Protein AF-A0A5C7BA45-F1 (afdb_monomer_lite)

Structure (mmCIF, N/CA/C/O backbone):
data_AF-A0A5C7BA45-F1
#
_entry.id   AF-A0A5C7BA45-F1
#
loop_
_atom_site.group_PDB
_atom_site.id
_atom_site.type_symbol
_atom_site.label_atom_id
_atom_site.label_alt_id
_atom_site.label_comp_id
_atom_site.label_asym_id
_atom_site.label_entity_id
_atom_site.label_seq_id
_atom_site.pdbx_PDB_ins_code
_atom_site.Cartn_x
_atom_site.Cartn_y
_atom_site.Cartn_z
_atom_site.occupancy
_atom_site.B_iso_or_equiv
_atom_site.auth_seq_id
_atom_site.auth_comp_id
_atom_site.auth_asym_id
_atom_site.auth_atom_id
_atom_site.pdbx_PDB_model_num
ATOM 1 N N . MET A 1 1 ? -32.190 -12.750 51.512 1.00 37.41 1 MET A N 1
ATOM 2 C CA . MET A 1 1 ? -32.906 -12.800 50.221 1.00 37.41 1 MET A CA 1
ATOM 3 C C . MET A 1 1 ? -31.869 -12.531 49.151 1.00 37.41 1 MET A C 1
ATOM 5 O O . MET A 1 1 ? -31.365 -11.421 49.069 1.00 37.41 1 MET A O 1
ATOM 9 N N . GLU A 1 2 ? -31.439 -13.580 48.462 1.00 43.25 2 GLU A N 1
ATOM 10 C CA . GLU A 1 2 ? -30.352 -13.529 47.485 1.00 43.25 2 GLU A CA 1
ATOM 11 C C . GLU A 1 2 ? -30.901 -12.942 46.181 1.00 43.25 2 GLU A C 1
ATOM 13 O O . GLU A 1 2 ? -31.827 -13.493 45.582 1.00 43.25 2 GLU A O 1
ATOM 18 N N . GLN A 1 3 ? -30.406 -11.765 45.798 1.00 43.06 3 GLN A N 1
ATOM 19 C CA . GLN A 1 3 ? -30.753 -11.101 44.544 1.00 43.06 3 GLN A CA 1
ATOM 20 C C . GLN A 1 3 ? -30.242 -11.976 43.392 1.00 43.06 3 GLN A C 1
ATOM 22 O O . GLN A 1 3 ? -29.067 -11.925 43.037 1.00 43.06 3 GLN A O 1
ATOM 27 N N . LYS A 1 4 ? -31.115 -12.815 42.821 1.00 46.50 4 LYS A N 1
ATOM 28 C CA . LYS A 1 4 ? -30.847 -13.487 41.547 1.00 46.50 4 LYS A CA 1
ATOM 29 C C . LYS A 1 4 ? -30.730 -12.409 40.473 1.00 46.50 4 LYS A C 1
ATOM 31 O O . LYS A 1 4 ? -31.738 -11.878 40.015 1.00 46.50 4 LYS A O 1
ATOM 36 N N . GLU A 1 5 ? -29.497 -12.100 40.092 1.00 50.47 5 GLU A N 1
ATOM 37 C CA . GLU A 1 5 ? -29.149 -11.268 38.946 1.00 50.47 5 GLU A CA 1
ATOM 38 C C . GLU A 1 5 ? -29.894 -11.787 37.704 1.00 50.47 5 GLU A C 1
ATOM 40 O O . GLU A 1 5 ? -29.577 -12.839 37.141 1.00 50.47 5 GLU A O 1
ATOM 45 N N . ASN A 1 6 ? -30.961 -11.088 37.314 1.00 55.94 6 ASN A N 1
ATOM 46 C CA . ASN A 1 6 ? -31.754 -11.417 36.139 1.00 55.94 6 ASN A CA 1
ATOM 47 C C . ASN A 1 6 ? -30.962 -10.997 34.895 1.00 55.94 6 ASN A C 1
ATOM 49 O O . ASN A 1 6 ? -31.105 -9.880 34.397 1.00 55.94 6 ASN A O 1
ATOM 53 N N . LYS A 1 7 ? -30.073 -11.883 34.429 1.00 53.34 7 LYS A N 1
ATOM 54 C CA . LYS A 1 7 ? -29.343 -11.685 33.176 1.00 53.34 7 LYS A CA 1
ATOM 55 C C . LYS A 1 7 ? -30.334 -11.653 32.005 1.00 53.34 7 LYS A C 1
ATOM 57 O O . LYS A 1 7 ? -31.098 -12.604 31.833 1.00 53.34 7 LYS A O 1
ATOM 62 N N . PRO A 1 8 ? -30.310 -10.609 31.164 1.00 53.03 8 PRO A N 1
ATOM 63 C CA . PRO A 1 8 ? -31.281 -10.444 30.091 1.00 53.03 8 PRO A CA 1
ATOM 64 C C . PRO A 1 8 ? -31.196 -11.572 29.042 1.00 53.03 8 PRO A C 1
ATOM 66 O O . PRO A 1 8 ? -30.120 -11.992 28.612 1.00 53.03 8 PRO A O 1
ATOM 69 N N . ASN A 1 9 ? -32.370 -12.045 28.610 1.00 54.34 9 ASN A N 1
ATOM 70 C CA . ASN A 1 9 ? -32.615 -13.252 27.799 1.00 54.34 9 ASN A CA 1
ATOM 71 C C . ASN A 1 9 ? -31.978 -13.230 26.381 1.00 54.34 9 ASN A C 1
ATOM 73 O O . ASN A 1 9 ? -31.913 -14.253 25.703 1.00 54.34 9 ASN A O 1
ATOM 77 N N . TYR A 1 10 ? -31.424 -12.104 25.917 1.00 54.66 10 TYR A N 1
ATOM 78 C CA . TYR A 1 10 ? -30.796 -12.019 24.587 1.00 54.66 10 TYR A CA 1
ATOM 79 C C . TYR A 1 10 ? -29.460 -12.781 24.466 1.00 54.66 10 TYR A C 1
ATOM 81 O O . TYR A 1 10 ? -28.944 -12.956 23.362 1.00 54.66 10 TYR A O 1
ATOM 89 N N . LEU A 1 11 ? -28.884 -13.245 25.580 1.00 54.19 11 LEU A N 1
ATOM 90 C CA . LEU A 1 11 ? -27.634 -14.018 25.593 1.00 54.19 11 LEU A CA 1
ATOM 91 C C . LEU A 1 11 ? -27.830 -15.502 25.234 1.00 54.19 11 LEU A C 1
ATOM 93 O O . LEU A 1 11 ? -26.852 -16.200 24.972 1.00 54.19 11 LEU A O 1
ATOM 97 N N . THR A 1 12 ? -29.072 -15.989 25.209 1.00 56.56 12 THR A N 1
ATOM 98 C CA . THR A 1 12 ? -29.381 -17.429 25.176 1.00 56.56 12 THR A CA 1
ATOM 99 C C . THR A 1 12 ? -29.429 -18.040 23.769 1.00 56.56 12 THR A C 1
ATOM 101 O O . THR A 1 12 ? -29.374 -19.260 23.642 1.00 56.56 12 THR A O 1
ATOM 104 N N . SER A 1 13 ? -29.490 -17.235 22.699 1.00 57.16 13 SER A N 1
ATOM 105 C CA . SER A 1 13 ? -29.654 -17.731 21.316 1.00 57.16 13 SER A CA 1
ATOM 106 C C . SER A 1 13 ? -28.484 -17.438 20.372 1.00 57.16 13 SER A C 1
ATOM 108 O O . SER A 1 13 ? -28.478 -17.911 19.234 1.00 5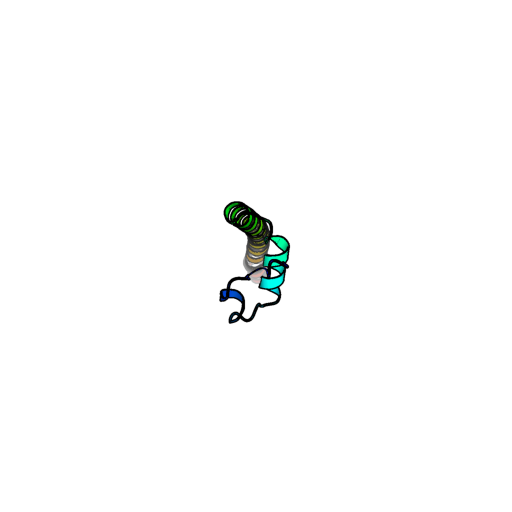7.16 13 SER A O 1
ATOM 110 N N . ILE A 1 14 ? -27.465 -16.694 20.812 1.00 60.75 14 ILE A N 1
ATOM 111 C CA . ILE A 1 14 ? -26.363 -16.296 19.935 1.00 60.75 14 ILE A CA 1
ATOM 112 C C . ILE A 1 14 ? -25.140 -17.170 20.196 1.00 60.75 14 ILE A C 1
ATOM 114 O O . ILE A 1 14 ? -24.488 -17.064 21.232 1.00 60.75 14 ILE A O 1
ATOM 118 N N . LYS A 1 15 ? -24.781 -18.008 19.218 1.00 57.47 15 LYS A N 1
ATOM 119 C CA . LYS A 1 15 ? -23.521 -18.764 19.215 1.00 57.47 15 LYS A CA 1
ATOM 120 C C . LYS A 1 15 ? -22.353 -17.766 19.269 1.00 57.47 15 LYS A C 1
ATOM 122 O O . LYS A 1 15 ? -21.988 -17.157 18.263 1.00 57.47 15 LYS A O 1
ATOM 127 N N . LEU A 1 16 ? -21.795 -17.538 20.456 1.00 61.78 16 LEU A N 1
ATOM 128 C CA . LEU A 1 16 ? -20.689 -16.603 20.646 1.00 61.78 16 LEU A CA 1
ATOM 129 C C . LEU A 1 16 ? -19.412 -17.191 20.032 1.00 61.78 16 LEU A C 1
ATOM 131 O O . LEU A 1 16 ? -18.788 -18.098 20.579 1.00 61.78 16 LEU A O 1
ATOM 135 N N . THR A 1 17 ? -18.998 -16.663 18.882 1.00 73.94 17 THR A N 1
ATOM 136 C CA . THR A 1 17 ? -17.686 -16.965 18.296 1.00 73.94 17 THR A CA 1
ATOM 137 C C . THR A 1 17 ? -16.577 -16.559 19.273 1.00 73.94 17 THR A C 1
ATOM 139 O O . THR A 1 17 ? -16.689 -15.527 19.934 1.00 73.94 17 THR A O 1
ATOM 142 N N . ARG A 1 18 ? -15.457 -17.300 19.328 1.00 69.19 18 ARG A N 1
ATOM 143 C CA . ARG A 1 18 ? -14.311 -17.001 20.223 1.00 69.19 18 ARG A CA 1
ATOM 144 C C . ARG A 1 18 ? -13.854 -15.533 20.172 1.00 69.19 18 ARG A C 1
ATOM 146 O O . ARG A 1 18 ? -13.497 -14.961 21.195 1.00 69.19 18 ARG A O 1
ATOM 153 N N . LYS A 1 19 ? -13.919 -14.909 18.989 1.00 68.69 19 LYS A N 1
ATOM 154 C CA . LYS A 1 19 ? -13.612 -13.481 18.782 1.00 68.69 19 LYS A CA 1
ATOM 155 C C . LYS A 1 19 ? -14.552 -12.557 19.567 1.00 68.69 19 LYS A C 1
ATOM 157 O O . LYS A 1 19 ? -14.096 -11.585 20.153 1.00 68.69 19 LYS A O 1
ATOM 162 N N . ARG A 1 20 ? -15.842 -12.893 19.620 1.00 63.62 20 ARG A N 1
ATOM 163 C CA . ARG A 1 20 ? -16.880 -12.116 20.306 1.00 63.62 20 ARG A CA 1
ATOM 164 C C . ARG A 1 20 ? -16.783 -12.249 21.826 1.00 63.62 20 ARG A C 1
ATOM 166 O O . ARG A 1 20 ? -16.968 -11.267 22.524 1.00 63.62 20 ARG A O 1
ATOM 173 N N . ILE A 1 21 ? -16.397 -13.424 22.328 1.00 69.44 21 ILE A N 1
ATOM 174 C CA . ILE A 1 21 ? -16.096 -13.634 23.757 1.00 69.44 21 ILE A CA 1
ATOM 175 C C . ILE A 1 21 ? -14.899 -12.777 24.182 1.00 69.44 21 ILE A C 1
ATOM 177 O O . ILE A 1 21 ? -14.946 -12.128 25.221 1.00 69.44 21 ILE A O 1
ATOM 181 N N . LYS A 1 22 ? -13.840 -12.737 23.361 1.00 70.56 22 LYS A N 1
ATOM 182 C CA . LYS A 1 22 ? -12.671 -11.889 23.625 1.00 70.56 22 LYS A CA 1
ATOM 183 C C . LYS A 1 22 ? -13.044 -10.404 23.629 1.00 70.56 22 LYS A C 1
ATOM 185 O O . LYS A 1 22 ? -12.629 -9.696 24.529 1.00 70.56 22 LYS A O 1
ATOM 190 N N . PHE A 1 23 ? -13.868 -9.971 22.675 1.00 69.38 23 PHE A N 1
ATOM 191 C CA . PHE A 1 23 ? -14.377 -8.601 22.613 1.00 69.38 23 PHE A CA 1
ATOM 192 C C . PHE A 1 23 ? -15.178 -8.224 23.867 1.00 69.38 23 PHE A C 1
ATOM 194 O O . PHE A 1 23 ? -14.854 -7.238 24.512 1.00 69.38 23 PHE A O 1
ATOM 201 N N . ILE A 1 24 ? -16.151 -9.047 24.272 1.00 71.00 24 ILE A N 1
ATOM 202 C CA . ILE A 1 24 ? -16.959 -8.799 25.480 1.00 71.00 24 ILE A CA 1
ATOM 203 C C . ILE A 1 24 ? -16.086 -8.814 26.743 1.00 71.00 24 ILE A C 1
ATOM 205 O O . ILE A 1 24 ? -16.327 -8.043 27.658 1.00 71.00 24 ILE A O 1
ATOM 209 N N . LYS A 1 25 ? -15.043 -9.651 26.802 1.00 70.19 25 LYS A N 1
ATOM 210 C CA . LYS A 1 25 ? -14.097 -9.652 27.927 1.00 70.19 25 LYS A CA 1
ATOM 211 C C . LYS A 1 25 ? -13.235 -8.382 27.982 1.00 70.19 25 LYS A C 1
ATOM 213 O O . LYS A 1 25 ? -12.864 -7.966 29.068 1.00 70.19 25 LYS A O 1
ATOM 218 N N . THR A 1 26 ? -12.874 -7.815 26.832 1.00 69.12 26 THR A N 1
ATOM 219 C CA . THR A 1 26 ? -12.023 -6.617 26.752 1.00 69.12 26 THR A CA 1
ATOM 220 C C . THR A 1 26 ? -12.819 -5.326 26.944 1.00 69.12 26 THR A C 1
ATOM 222 O O . THR A 1 26 ? -12.315 -4.413 27.576 1.00 69.12 26 THR A O 1
ATOM 225 N N . TYR A 1 27 ? -14.056 -5.275 26.447 1.00 67.19 27 TYR A N 1
ATOM 226 C CA . TYR A 1 27 ? -14.872 -4.055 26.388 1.00 67.19 27 TYR A CA 1
ATOM 227 C C . TYR A 1 27 ? -16.147 -4.113 27.228 1.00 67.19 27 TYR A C 1
ATOM 229 O O . TYR A 1 27 ? -16.918 -3.164 27.227 1.00 67.19 27 TYR A O 1
ATOM 237 N N . GLY A 1 28 ? -16.405 -5.219 27.928 1.00 67.25 28 GLY A N 1
ATOM 238 C CA . GLY A 1 28 ? -17.640 -5.415 28.694 1.00 67.25 28 GLY A CA 1
ATOM 239 C C . GLY A 1 28 ? -17.791 -4.493 29.903 1.00 67.25 28 GLY A C 1
ATOM 240 O O . GLY A 1 28 ? -18.891 -4.398 30.433 1.00 67.25 28 GLY A O 1
ATOM 241 N N . GLU A 1 29 ? -16.712 -3.828 30.321 1.00 69.00 29 GLU A N 1
ATOM 242 C CA . GLU A 1 29 ? -16.710 -2.822 31.392 1.00 69.00 29 GLU A CA 1
ATOM 243 C C . GLU A 1 29 ? -16.644 -1.380 30.858 1.00 69.00 29 GLU A C 1
ATOM 245 O O . GLU A 1 29 ? -16.782 -0.435 31.631 1.00 69.00 29 GLU A O 1
ATOM 250 N N . CYS A 1 30 ? -16.454 -1.196 29.546 1.00 66.44 30 CYS A N 1
ATOM 251 C CA . CYS A 1 30 ? -16.423 0.119 28.911 1.00 66.44 30 CYS A CA 1
ATOM 252 C C . CYS A 1 30 ? -17.837 0.567 28.542 1.00 66.44 30 CYS A C 1
ATOM 254 O O . CYS A 1 30 ? -18.694 -0.248 28.188 1.00 66.44 30 CYS A O 1
ATOM 256 N N . THR A 1 31 ? -18.079 1.876 28.560 1.00 75.19 31 THR A N 1
ATOM 257 C CA . THR A 1 31 ? -19.314 2.418 27.981 1.00 75.19 31 THR A CA 1
ATOM 258 C C . THR A 1 31 ? -19.323 2.202 26.463 1.00 75.19 31 THR A C 1
ATOM 260 O O . THR A 1 31 ? -18.266 2.168 25.829 1.00 75.19 31 THR A O 1
ATOM 263 N N . ASP A 1 32 ? -20.506 2.072 25.849 1.00 73.31 32 ASP A N 1
ATOM 264 C CA . ASP A 1 32 ? -20.631 1.802 24.404 1.00 73.31 32 ASP A CA 1
ATOM 265 C C . ASP A 1 32 ? -19.828 2.799 23.547 1.00 73.31 32 ASP A C 1
ATOM 267 O O . ASP A 1 32 ? -19.191 2.421 22.563 1.00 73.31 32 ASP A O 1
ATOM 271 N N . SER A 1 33 ? -19.803 4.071 23.958 1.00 74.75 33 SER A N 1
ATOM 272 C CA . SER A 1 33 ? -19.033 5.130 23.299 1.00 74.75 33 SER A CA 1
ATOM 273 C C . SER A 1 33 ? -17.521 4.915 23.387 1.00 74.75 33 SER A C 1
ATOM 275 O O . SER A 1 33 ? -16.829 5.107 22.391 1.00 74.75 33 SER A O 1
ATOM 277 N N . GLU A 1 34 ? -16.994 4.498 24.539 1.00 74.19 34 GLU A N 1
ATOM 278 C CA . GLU A 1 34 ? -15.558 4.238 24.733 1.00 74.19 34 GLU A CA 1
ATOM 279 C C . GLU A 1 34 ? -15.107 2.989 23.969 1.00 74.19 34 GLU A C 1
ATOM 281 O O . GLU A 1 34 ? -14.077 3.015 23.293 1.00 74.19 34 GLU A O 1
ATOM 286 N N . ALA A 1 35 ? -15.918 1.926 23.991 1.00 77.94 35 ALA A N 1
ATOM 287 C CA . ALA A 1 35 ? -15.651 0.706 23.234 1.00 77.94 35 ALA A CA 1
ATOM 288 C C . ALA A 1 35 ? -15.623 0.968 21.717 1.00 77.94 35 ALA A C 1
ATOM 290 O O . ALA A 1 35 ? -14.774 0.431 20.999 1.00 77.94 35 ALA A O 1
ATOM 291 N N . LEU A 1 36 ? -16.524 1.822 21.218 1.00 79.25 36 LEU A N 1
ATOM 292 C CA . LEU A 1 36 ? -16.535 2.246 19.816 1.00 79.25 36 LEU A CA 1
ATOM 293 C C . LEU A 1 36 ? -15.301 3.076 19.453 1.00 79.25 36 LEU A C 1
ATOM 295 O O . LEU A 1 36 ? -14.713 2.857 18.392 1.00 79.25 36 LEU A O 1
ATOM 299 N N . LEU A 1 37 ? -14.896 4.000 20.324 1.00 80.50 37 LEU A N 1
ATOM 300 C CA . LEU A 1 37 ? -13.741 4.869 20.098 1.00 80.50 37 LEU A CA 1
ATOM 301 C C . LEU A 1 37 ? -12.445 4.051 20.043 1.00 80.50 37 LEU A C 1
ATOM 303 O O . LEU A 1 37 ? -11.635 4.224 19.130 1.00 80.50 37 LEU A O 1
ATOM 307 N N . GLU A 1 38 ? -12.288 3.088 20.949 1.00 77.44 38 GLU A N 1
ATOM 308 C CA . GLU A 1 38 ? -11.135 2.191 20.941 1.00 77.44 38 GLU A CA 1
ATOM 309 C C . GLU A 1 38 ? -11.140 1.256 19.722 1.00 77.44 38 GLU A C 1
ATOM 311 O O . GLU A 1 38 ? -10.094 1.017 19.113 1.00 77.44 38 GLU A O 1
ATOM 316 N N . MET A 1 39 ? -12.314 0.780 19.292 1.00 82.12 39 MET A N 1
ATOM 317 C CA . MET A 1 39 ? -12.426 -0.029 18.077 1.00 82.12 39 MET A CA 1
ATOM 318 C C . MET A 1 39 ? -12.039 0.766 16.822 1.00 82.12 39 MET A C 1
ATOM 320 O O . MET A 1 39 ? 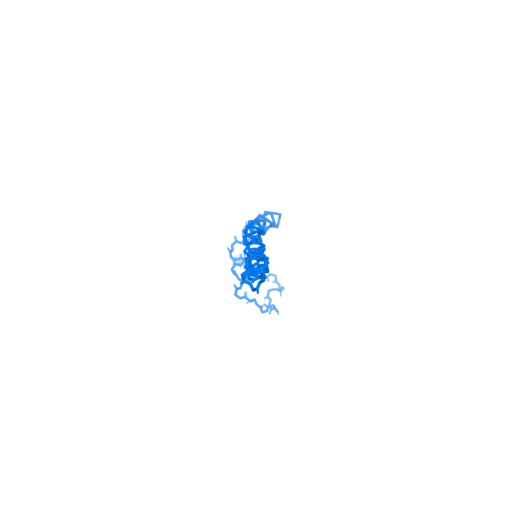-11.331 0.237 15.960 1.00 82.12 39 MET A O 1
ATOM 324 N N . LEU A 1 40 ? -12.461 2.030 16.727 1.00 85.00 40 LEU A N 1
ATOM 325 C CA . LEU A 1 40 ? -12.068 2.935 15.644 1.00 85.00 40 LEU A CA 1
ATOM 326 C C . LEU A 1 40 ? -10.558 3.180 15.651 1.00 85.00 40 LEU A C 1
ATOM 328 O O . LEU A 1 40 ? -9.910 3.053 14.612 1.00 85.00 40 LEU A O 1
ATOM 332 N N . PHE A 1 41 ? -9.976 3.436 16.822 1.00 86.50 41 PHE A N 1
ATOM 333 C CA . PHE A 1 41 ? -8.533 3.618 16.966 1.00 86.50 41 PHE A CA 1
ATOM 334 C C . PHE A 1 41 ? -7.748 2.364 16.544 1.00 86.50 41 PHE A C 1
ATOM 336 O O . PHE A 1 41 ? -6.793 2.436 15.765 1.00 86.50 41 PHE A O 1
ATOM 343 N N . ALA A 1 42 ? -8.193 1.182 16.978 1.00 85.25 42 ALA A N 1
ATOM 344 C CA . ALA A 1 42 ? -7.583 -0.089 16.599 1.00 85.25 42 ALA A CA 1
ATOM 345 C C . ALA A 1 42 ? -7.688 -0.374 15.089 1.00 85.25 42 ALA A C 1
ATOM 347 O O . ALA A 1 42 ? -6.778 -0.982 14.512 1.00 85.25 42 ALA A O 1
ATOM 348 N N . GLN A 1 43 ? -8.778 0.046 14.441 1.00 86.94 43 GLN A N 1
ATOM 349 C CA . GLN A 1 43 ? -8.926 -0.036 12.985 1.00 86.94 43 GLN A CA 1
ATOM 350 C C . GLN A 1 43 ? -7.990 0.935 12.270 1.00 86.94 43 GLN A C 1
ATOM 352 O O . GLN A 1 43 ? -7.332 0.539 11.308 1.00 86.94 43 GLN A O 1
ATOM 357 N N . GLN A 1 44 ? -7.870 2.167 12.757 1.00 87.88 44 GLN A N 1
ATOM 358 C CA . GLN A 1 44 ? -7.007 3.177 12.154 1.00 87.88 44 GLN A CA 1
ATOM 359 C C . GLN A 1 44 ? -5.536 2.734 12.144 1.00 87.88 44 GLN A C 1
ATOM 361 O O . GLN A 1 44 ? -4.888 2.787 11.100 1.00 87.88 44 GLN A O 1
ATOM 366 N N . ILE A 1 45 ? -5.050 2.137 13.239 1.00 88.56 45 ILE A N 1
ATOM 367 C CA . ILE A 1 45 ? -3.704 1.536 13.299 1.00 88.56 45 ILE A CA 1
ATOM 368 C C . ILE A 1 45 ? -3.520 0.431 12.245 1.00 88.56 45 ILE A C 1
ATOM 370 O O . ILE A 1 45 ? -2.435 0.270 11.680 1.00 88.56 45 ILE A O 1
ATOM 374 N N . GLN A 1 46 ? -4.549 -0.381 11.991 1.00 89.25 46 GLN A N 1
ATOM 375 C CA . GLN A 1 46 ? -4.472 -1.434 10.973 1.00 89.25 46 GLN A CA 1
ATOM 376 C C . GLN A 1 46 ? -4.425 -0.851 9.561 1.00 89.25 46 GLN A C 1
ATOM 378 O O . GLN A 1 46 ? -3.644 -1.334 8.740 1.00 89.25 46 GLN A O 1
ATOM 383 N N . ILE A 1 47 ? -5.216 0.189 9.294 1.00 90.56 47 ILE A N 1
AT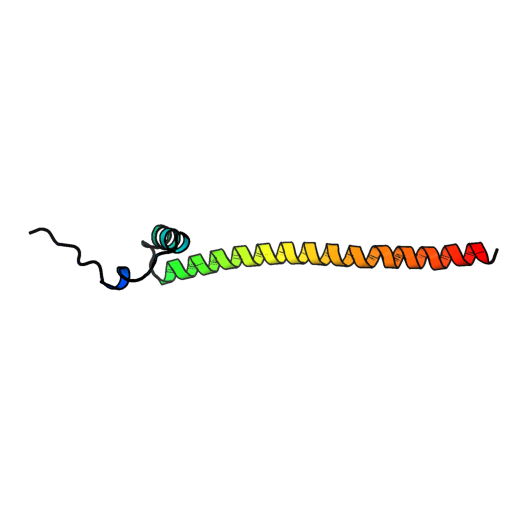OM 384 C CA . ILE A 1 47 ? -5.231 0.891 8.007 1.00 90.56 47 ILE A CA 1
ATOM 385 C C . ILE A 1 47 ? -3.858 1.504 7.726 1.00 90.56 47 ILE A C 1
ATOM 387 O O . ILE A 1 47 ? -3.288 1.230 6.674 1.00 90.56 47 ILE A O 1
ATOM 391 N N . GLU A 1 48 ? -3.262 2.210 8.689 1.00 88.31 48 GLU A N 1
ATOM 392 C CA . GLU A 1 48 ? -1.921 2.790 8.528 1.00 88.31 48 GLU A CA 1
ATOM 393 C C . GLU A 1 48 ? -0.856 1.730 8.207 1.00 88.31 48 GLU A C 1
ATOM 395 O O . GLU A 1 48 ? 0.032 1.937 7.375 1.00 88.31 48 GLU A O 1
ATOM 400 N N . LYS A 1 49 ? -0.929 0.559 8.854 1.00 87.38 49 LYS A N 1
ATOM 401 C CA . LYS A 1 49 ? -0.021 -0.562 8.560 1.00 87.38 49 LYS A CA 1
ATOM 402 C C . LYS A 1 49 ? -0.222 -1.088 7.141 1.00 87.38 49 LYS A C 1
ATOM 404 O O . LYS A 1 49 ? 0.758 -1.344 6.442 1.00 87.38 49 LYS A O 1
ATOM 409 N N . LEU A 1 50 ? -1.474 -1.245 6.718 1.00 88.00 50 LEU A N 1
ATOM 410 C CA . LEU A 1 50 ? -1.821 -1.702 5.374 1.00 88.00 50 LEU A CA 1
ATOM 411 C C . LEU A 1 50 ? -1.386 -0.701 4.303 1.00 88.00 50 LEU A C 1
ATOM 413 O O . LEU A 1 50 ? -0.916 -1.124 3.251 1.00 88.00 50 LEU A O 1
ATOM 417 N N . GLU A 1 51 ? -1.486 0.599 4.565 1.00 87.06 51 GLU A N 1
ATOM 418 C CA . GLU A 1 51 ? -1.009 1.643 3.655 1.00 87.06 51 GLU A CA 1
ATOM 419 C C . GLU A 1 51 ? 0.509 1.598 3.488 1.00 87.06 51 GLU A C 1
ATOM 421 O O . GLU A 1 51 ? 0.994 1.593 2.356 1.00 87.06 51 GLU A O 1
ATOM 426 N N . LYS A 1 52 ? 1.266 1.457 4.584 1.00 86.06 52 LYS A N 1
ATOM 427 C CA . LYS A 1 52 ? 2.730 1.290 4.516 1.00 86.06 52 LYS A CA 1
ATOM 428 C C . LYS A 1 52 ? 3.120 0.066 3.687 1.00 86.06 52 LYS A C 1
ATOM 430 O O . LYS A 1 52 ? 3.993 0.153 2.825 1.00 86.06 52 LYS A O 1
ATOM 435 N N . ILE A 1 53 ? 2.444 -1.065 3.899 1.00 85.81 53 ILE A N 1
ATOM 436 C CA . ILE A 1 53 ? 2.673 -2.279 3.103 1.00 85.81 53 ILE A CA 1
ATOM 437 C C . ILE A 1 53 ? 2.303 -2.030 1.640 1.00 85.81 53 ILE A C 1
ATOM 439 O O . ILE A 1 53 ? 3.084 -2.367 0.756 1.00 85.81 53 ILE A O 1
ATOM 443 N N . ARG A 1 54 ? 1.156 -1.398 1.373 1.00 87.19 54 ARG A N 1
ATOM 444 C CA . ARG A 1 54 ? 0.694 -1.093 0.014 1.00 87.19 54 ARG A CA 1
ATOM 445 C C . ARG A 1 54 ? 1.708 -0.239 -0.744 1.00 87.19 54 ARG A C 1
ATOM 447 O O . ARG A 1 54 ? 1.964 -0.524 -1.911 1.00 87.19 54 ARG A O 1
ATOM 454 N N . VAL A 1 55 ? 2.305 0.764 -0.101 1.00 83.81 55 VAL A N 1
ATOM 455 C CA . VAL A 1 55 ? 3.348 1.601 -0.716 1.00 83.81 55 VAL A CA 1
ATOM 456 C C . VAL A 1 55 ? 4.589 0.766 -1.047 1.00 83.81 55 VAL A C 1
ATOM 458 O O . VAL A 1 55 ? 5.082 0.833 -2.173 1.00 83.81 55 VAL A O 1
ATOM 461 N N . ASN A 1 56 ? 5.037 -0.094 -0.128 1.00 84.81 56 ASN A N 1
ATOM 462 C CA . ASN A 1 56 ? 6.174 -0.988 -0.371 1.00 84.81 56 ASN A CA 1
ATOM 463 C C . ASN A 1 56 ? 5.892 -2.053 -1.449 1.00 84.81 56 ASN A C 1
ATOM 465 O O . ASN A 1 56 ? 6.782 -2.421 -2.212 1.00 84.81 56 ASN A O 1
ATOM 469 N N . THR A 1 57 ? 4.665 -2.558 -1.552 1.00 89.00 57 THR A N 1
ATOM 470 C CA . THR A 1 57 ? 4.289 -3.483 -2.629 1.00 89.00 57 THR A CA 1
ATOM 471 C C . THR A 1 57 ? 4.204 -2.758 -3.969 1.00 89.00 57 THR A C 1
ATOM 473 O O . THR A 1 57 ? 4.663 -3.290 -4.977 1.00 89.00 57 THR A O 1
ATOM 476 N N . SER A 1 58 ? 3.674 -1.532 -3.983 1.00 89.56 58 SER A N 1
ATOM 477 C CA . SER A 1 58 ? 3.593 -0.705 -5.189 1.00 89.56 58 SER A CA 1
ATOM 478 C C . SER A 1 58 ? 4.984 -0.402 -5.746 1.00 89.56 58 SER A C 1
ATOM 480 O O . SER A 1 58 ? 5.231 -0.647 -6.925 1.00 89.56 58 SER A O 1
ATOM 482 N N . ILE A 1 59 ? 5.932 0.034 -4.904 1.00 92.69 59 ILE A N 1
ATOM 483 C CA . ILE A 1 59 ? 7.299 0.322 -5.364 1.00 92.69 59 ILE A CA 1
ATOM 484 C C . ILE A 1 59 ? 7.977 -0.936 -5.926 1.00 92.69 59 ILE A C 1
ATOM 486 O O . ILE A 1 59 ? 8.615 -0.875 -6.974 1.00 92.69 59 ILE A O 1
ATOM 490 N N . LEU A 1 60 ? 7.793 -2.094 -5.283 1.00 91.56 60 LEU A N 1
ATOM 491 C CA . LEU A 1 60 ? 8.368 -3.356 -5.745 1.00 91.56 60 LEU A CA 1
ATOM 492 C C . LEU A 1 60 ? 7.784 -3.789 -7.100 1.00 91.56 60 LEU A C 1
ATOM 494 O O . LEU A 1 60 ? 8.525 -4.227 -7.978 1.00 91.56 60 LEU A O 1
ATOM 498 N N . ALA A 1 61 ? 6.473 -3.621 -7.293 1.00 93.12 61 ALA A N 1
ATOM 499 C CA . ALA A 1 61 ? 5.816 -3.892 -8.569 1.00 93.12 61 ALA A CA 1
ATOM 500 C C . ALA A 1 61 ? 6.337 -2.974 -9.689 1.00 93.12 61 ALA A C 1
ATOM 502 O O . ALA A 1 61 ? 6.571 -3.439 -10.804 1.00 93.12 61 ALA A O 1
ATOM 503 N N . TRP A 1 62 ? 6.592 -1.696 -9.389 1.00 93.38 62 TRP A N 1
ATOM 504 C CA . TRP A 1 62 ? 7.206 -0.764 -10.339 1.00 93.38 62 TRP A CA 1
ATOM 505 C C . TRP A 1 62 ? 8.617 -1.190 -10.756 1.00 93.38 62 TRP A C 1
ATOM 507 O O . TRP A 1 62 ? 8.936 -1.144 -11.944 1.00 93.38 62 TRP A O 1
ATOM 517 N N . TRP A 1 63 ? 9.443 -1.672 -9.823 1.00 93.62 63 TRP A N 1
ATOM 518 C CA . TRP A 1 63 ? 10.771 -2.214 -10.146 1.00 93.62 63 TRP A CA 1
ATOM 519 C C . TRP A 1 63 ? 10.703 -3.441 -11.057 1.00 93.62 63 TRP A C 1
ATOM 521 O O . TRP A 1 63 ? 11.517 -3.568 -11.973 1.00 93.62 63 TRP A O 1
ATOM 531 N N . LEU A 1 64 ? 9.707 -4.308 -10.855 1.00 93.62 64 LEU A N 1
ATOM 532 C CA . LEU A 1 64 ? 9.507 -5.500 -11.680 1.00 93.62 64 LEU A CA 1
ATOM 533 C C . LEU A 1 64 ? 9.209 -5.156 -13.148 1.00 93.62 64 LEU A C 1
ATOM 535 O O . LEU A 1 64 ? 9.575 -5.919 -14.034 1.00 93.62 64 LEU A O 1
ATOM 539 N N . VAL A 1 65 ? 8.579 -4.005 -13.406 1.00 95.19 65 VAL A N 1
ATOM 540 C CA . VAL A 1 65 ? 8.323 -3.497 -14.763 1.00 95.19 65 VAL A CA 1
ATOM 541 C C . VAL A 1 65 ? 9.514 -2.697 -15.296 1.00 95.19 65 VAL A C 1
ATOM 543 O O . VAL A 1 65 ? 9.888 -2.855 -16.455 1.00 95.19 65 VAL A O 1
ATOM 546 N N . ALA A 1 66 ? 10.141 -1.859 -14.468 1.00 96.06 66 ALA A N 1
ATOM 547 C CA . ALA A 1 66 ? 11.233 -0.985 -14.893 1.00 96.06 66 ALA A CA 1
ATOM 548 C C . ALA A 1 66 ? 12.483 -1.762 -15.342 1.00 96.06 66 ALA A C 1
ATOM 550 O O . ALA A 1 66 ? 13.070 -1.435 -16.372 1.00 96.06 66 ALA A O 1
ATOM 551 N N . ILE A 1 67 ? 12.874 -2.810 -14.608 1.00 95.19 67 ILE A N 1
ATOM 552 C CA . ILE A 1 67 ? 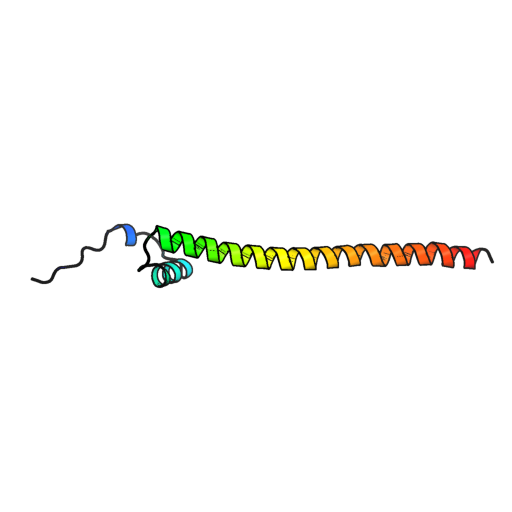14.072 -3.615 -14.904 1.00 95.19 67 ILE A CA 1
ATOM 553 C C . ILE A 1 67 ? 14.034 -4.243 -16.310 1.00 95.19 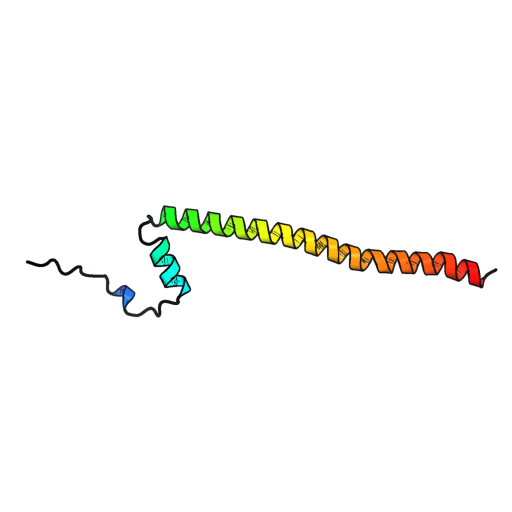67 ILE A C 1
ATOM 555 O O . ILE A 1 67 ? 14.962 -3.989 -17.082 1.00 95.19 67 ILE A O 1
ATOM 559 N N . PRO A 1 68 ? 13.008 -5.030 -16.697 1.00 95.44 68 PRO A N 1
ATOM 560 C CA . PRO A 1 68 ? 12.961 -5.625 -18.031 1.00 95.44 68 PRO A CA 1
ATOM 561 C C . PRO A 1 68 ? 12.864 -4.571 -19.136 1.00 95.44 68 PRO A C 1
ATOM 563 O O . PRO A 1 68 ? 13.394 -4.784 -20.223 1.00 95.44 68 PRO A O 1
ATOM 566 N N . LEU A 1 69 ? 12.247 -3.420 -18.863 1.00 96.06 69 LEU A N 1
ATOM 567 C CA . LEU A 1 69 ? 12.122 -2.328 -19.827 1.00 96.06 69 LEU A CA 1
ATOM 568 C C . LEU A 1 69 ? 13.484 -1.671 -20.107 1.00 96.06 69 LEU A C 1
ATOM 570 O O . LEU A 1 69 ? 13.855 -1.480 -21.266 1.00 96.06 69 LEU A O 1
ATOM 574 N N . ILE A 1 70 ? 14.273 -1.419 -19.058 1.00 95.69 70 ILE A N 1
ATOM 575 C CA . ILE A 1 70 ? 15.649 -0.912 -19.172 1.00 95.69 70 ILE A CA 1
ATOM 576 C C . ILE A 1 70 ? 16.552 -1.944 -19.859 1.00 95.69 70 ILE A C 1
ATOM 578 O O . ILE A 1 70 ? 17.298 -1.588 -20.769 1.00 95.69 70 ILE A O 1
ATOM 582 N N . LEU A 1 71 ? 16.471 -3.221 -19.468 1.00 94.69 71 LEU A N 1
ATOM 583 C CA . LEU A 1 71 ? 17.256 -4.298 -20.083 1.00 94.69 71 LEU A CA 1
ATOM 584 C C . LEU A 1 71 ? 16.921 -4.475 -21.568 1.00 94.69 71 LEU A C 1
ATOM 586 O O . LEU A 1 71 ? 17.830 -4.615 -22.383 1.00 94.69 71 LEU A O 1
ATOM 590 N N . GLY A 1 72 ? 15.637 -4.423 -21.929 1.00 94.31 72 GLY A N 1
ATOM 591 C CA . GLY A 1 72 ? 15.189 -4.481 -23.319 1.00 94.31 72 GLY A CA 1
ATOM 592 C C . GLY A 1 72 ? 15.713 -3.305 -24.141 1.00 94.31 72 GLY A C 1
ATOM 593 O O . GLY A 1 72 ? 16.202 -3.500 -25.252 1.00 94.31 72 GLY A O 1
ATOM 594 N N . MET A 1 73 ? 15.693 -2.096 -23.574 1.00 93.88 73 MET A N 1
ATOM 595 C CA . MET A 1 73 ? 16.255 -0.910 -24.222 1.00 93.88 73 MET A CA 1
ATOM 596 C C . MET A 1 73 ? 17.774 -1.028 -24.414 1.00 93.88 73 MET A C 1
ATOM 598 O O . MET A 1 73 ? 18.279 -0.731 -25.497 1.00 93.88 73 MET A O 1
ATOM 602 N N . LEU A 1 74 ? 18.501 -1.503 -23.398 1.00 92.50 74 LEU A N 1
ATOM 603 C CA . LEU A 1 74 ? 19.943 -1.736 -23.491 1.00 92.50 74 LEU A CA 1
ATOM 604 C C . LEU A 1 74 ? 20.264 -2.772 -24.574 1.00 92.50 74 LEU A C 1
ATOM 606 O O . LEU A 1 74 ? 21.127 -2.536 -25.417 1.00 92.50 74 LEU A O 1
ATOM 610 N N . PHE A 1 75 ? 19.538 -3.890 -24.591 1.00 91.38 75 PHE A N 1
ATOM 611 C CA . PHE A 1 75 ? 19.711 -4.930 -25.600 1.00 91.38 75 PHE A CA 1
ATOM 612 C C . PHE A 1 75 ? 19.433 -4.409 -27.012 1.00 91.38 75 PHE A C 1
ATOM 614 O O . PHE A 1 75 ? 20.178 -4.719 -27.934 1.00 91.38 75 PHE A O 1
ATOM 621 N N . PHE A 1 76 ? 18.407 -3.577 -27.190 1.00 90.44 76 PHE A N 1
ATOM 622 C CA . PHE A 1 76 ? 18.092 -2.991 -28.488 1.00 90.44 76 PHE A CA 1
ATOM 623 C C . PHE A 1 76 ? 19.214 -2.073 -28.989 1.00 90.44 76 PHE A C 1
ATOM 625 O O . PHE A 1 76 ? 19.700 -2.247 -30.104 1.00 90.44 76 PHE A O 1
ATOM 632 N N . VAL A 1 77 ? 19.672 -1.132 -28.157 1.00 89.56 77 VAL A N 1
ATOM 633 C CA . VAL A 1 77 ? 20.695 -0.146 -28.546 1.00 89.56 77 VAL A CA 1
ATOM 634 C C . VAL A 1 77 ? 22.059 -0.804 -28.769 1.00 89.56 77 VAL A C 1
ATOM 636 O O . VAL A 1 77 ? 22.695 -0.575 -29.798 1.00 89.56 77 VAL A O 1
ATOM 639 N N . PHE A 1 78 ? 22.512 -1.641 -27.833 1.00 88.50 78 PHE A N 1
ATOM 640 C CA . PHE A 1 78 ? 23.832 -2.273 -27.920 1.00 88.50 78 PHE A CA 1
ATOM 641 C C . PHE A 1 78 ? 23.845 -3.501 -28.840 1.00 88.50 78 PHE A C 1
ATOM 643 O O . PHE A 1 78 ? 24.831 -3.729 -29.539 1.00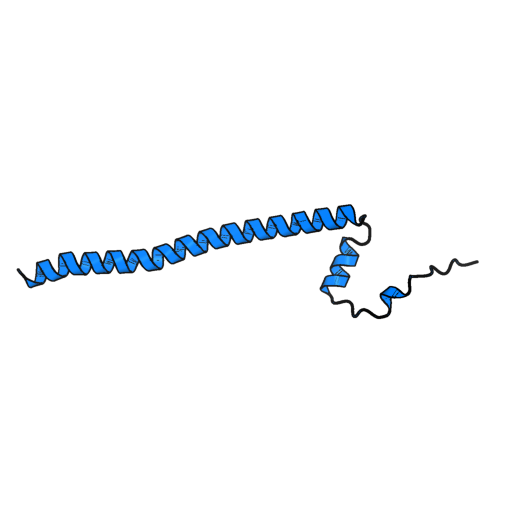 88.50 78 PHE A O 1
ATOM 650 N N . GLY A 1 79 ? 22.758 -4.274 -28.885 1.00 82.75 79 GLY A N 1
ATOM 651 C CA . GLY A 1 79 ? 22.646 -5.470 -29.721 1.00 82.75 79 GLY A CA 1
ATOM 652 C C . GLY A 1 79 ? 22.549 -5.150 -31.211 1.00 82.75 79 GLY A C 1
ATOM 653 O O . GLY A 1 79 ? 23.277 -5.743 -32.004 1.00 82.75 79 GLY A O 1
ATOM 654 N N . LEU A 1 80 ? 21.727 -4.169 -31.608 1.00 78.50 80 LEU A N 1
ATOM 655 C CA . LEU A 1 80 ? 21.663 -3.740 -33.013 1.00 78.50 80 LEU A CA 1
ATOM 656 C C . LEU A 1 80 ? 22.957 -3.056 -33.458 1.00 78.50 80 LEU A C 1
ATOM 658 O O . LEU A 1 80 ? 23.437 -3.318 -34.558 1.00 78.50 80 LEU A O 1
ATOM 662 N N . GLY A 1 81 ? 23.561 -2.237 -32.591 1.00 72.75 81 GLY A N 1
ATOM 663 C CA . GLY A 1 81 ? 24.853 -1.607 -32.871 1.00 72.75 81 GLY A CA 1
ATOM 664 C C . GLY A 1 81 ? 25.991 -2.613 -33.083 1.00 72.75 81 GLY A C 1
ATOM 665 O O . GLY A 1 81 ? 26.893 -2.348 -33.871 1.00 72.75 81 GLY A O 1
ATOM 666 N N . SER A 1 82 ? 25.934 -3.778 -32.428 1.00 72.69 82 SER A N 1
ATOM 667 C CA . SER A 1 82 ? 26.901 -4.867 -32.616 1.00 72.69 82 SER A CA 1
ATOM 668 C C . SER A 1 82 ? 26.638 -5.727 -33.855 1.00 72.69 82 SER A C 1
ATOM 670 O O . SER A 1 82 ? 27.567 -6.370 -34.323 1.00 72.69 82 SER A O 1
ATOM 672 N N . LEU A 1 83 ? 25.399 -5.799 -34.350 1.00 72.00 83 LEU A N 1
ATOM 673 C CA . LEU A 1 83 ? 25.038 -6.589 -35.538 1.00 72.00 83 LEU A CA 1
ATOM 674 C C . LEU A 1 83 ? 25.341 -5.861 -36.854 1.00 72.00 83 LEU A C 1
ATOM 676 O O . LEU A 1 83 ? 25.506 -6.498 -37.889 1.00 72.00 83 LEU A O 1
ATOM 680 N N . ILE A 1 84 ? 25.358 -4.529 -36.814 1.00 72.94 84 ILE A N 1
ATOM 681 C CA . ILE A 1 84 ? 25.582 -3.654 -37.974 1.00 72.94 84 ILE A CA 1
ATOM 682 C C . ILE A 1 84 ? 27.072 -3.331 -38.195 1.00 72.94 84 ILE A C 1
ATOM 684 O O . ILE A 1 84 ? 27.429 -2.835 -39.264 1.00 72.94 84 ILE A O 1
ATOM 688 N N . ARG A 1 85 ? 27.938 -3.609 -37.214 1.00 56.84 85 ARG A N 1
ATOM 689 C CA . ARG A 1 85 ? 29.391 -3.400 -37.285 1.00 56.84 85 ARG A CA 1
ATOM 690 C C . ARG A 1 85 ? 30.120 -4.690 -37.634 1.00 56.84 85 ARG A C 1
ATOM 692 O O . ARG A 1 85 ? 31.104 -4.585 -38.396 1.00 56.84 85 ARG A O 1
#

pLDDT: mean 76.85, std 15.08, range [37.41, 96.06]

Organism: NCBI:txid49278

Sequence (85 aa):
MEQKENKPNYLTSIKLTRKRIKFIKTYGECTDSEALLEMLFAQQIQIEKLEKIRVNTSILAWWLVAIPLILGMLFFVFGLGSLIR

Secondary structure (DSSP, 8-state):
--------GGGSS----HHHHHHHHHHTTS-HHHHHHHHHHHHHHHHHHHHHHHHHHHHHHHHHHHHHHHHHHHHHHHHHHHH--

Foldseek 3Di:
DDPPPPDDPPVPPDPQDPVNVVLCVVPVPPDPVVSVVVVVVVVVVVVVVVVVVVVVVVVVVVCVVVVVVVVVVCCVVVVVVVVVD

Radius of gyration: 29.56 Å; chains: 1; bounding box: 62×24×88 Å